Protein AF-A0A087TF30-F1 (afdb_monomer_lite)

Organism: Stegodyphus mimosarum (NCBI:txid407821)

Radius of gyration: 37.93 Å; chains: 1; bounding box: 66×70×103 Å

Sequence (165 aa):
MLIVKQFLVRKCGHEKNPLPASDCLLSMTENGNPDHYILATQDRELSEKVRLIPGIPLLYISHNAINLEKPSVVNKETIQVKMQEKLKSSDYQNAVLNKLKREIFGNDDEPKRKKKKIKGPNPLSCKKKKERPVAPQNEKTKKRKRHKRSKNKEVHVPPLLSCLE

Structure (mmCIF, N/CA/C/O backbone):
data_AF-A0A087TF30-F1
#
_entry.id   AF-A0A087TF30-F1
#
loop_
_atom_site.group_PDB
_atom_site.id
_atom_site.type_symbol
_atom_site.label_atom_id
_atom_site.label_alt_id
_atom_site.label_comp_id
_atom_site.label_asym_id
_atom_site.label_entity_id
_atom_site.label_seq_id
_atom_site.pdbx_PDB_ins_code
_atom_site.Cartn_x
_atom_site.Cartn_y
_atom_site.Cartn_z
_atom_site.occupancy
_atom_site.B_iso_or_equiv
_atom_site.auth_seq_id
_atom_site.auth_comp_id
_atom_site.auth_asym_id
_atom_site.auth_atom_id
_atom_site.pdbx_PDB_model_num
ATOM 1 N N . MET A 1 1 ? 6.603 -2.547 -28.822 1.00 58.59 1 MET A N 1
ATOM 2 C CA . MET A 1 1 ? 5.830 -2.282 -27.586 1.00 58.59 1 MET A CA 1
ATOM 3 C C . MET A 1 1 ? 4.853 -1.128 -27.808 1.00 58.59 1 MET A C 1
ATOM 5 O O . MET A 1 1 ? 5.257 0.024 -27.714 1.00 58.59 1 MET A O 1
ATOM 9 N N . LEU A 1 2 ? 3.597 -1.425 -28.159 1.00 86.56 2 LEU A N 1
ATOM 10 C CA . LEU A 1 2 ? 2.551 -0.406 -28.377 1.00 86.56 2 LEU A CA 1
ATOM 11 C C . LEU A 1 2 ? 1.728 -0.126 -27.112 1.00 86.56 2 LEU A C 1
ATOM 13 O O . LEU A 1 2 ? 1.356 1.014 -26.875 1.00 86.56 2 LEU A O 1
ATOM 17 N N . ILE A 1 3 ? 1.527 -1.144 -26.273 1.00 92.50 3 ILE A N 1
ATOM 18 C CA . ILE A 1 3 ? 0.658 -1.079 -25.089 1.00 92.50 3 ILE A CA 1
ATOM 19 C C . ILE A 1 3 ? 1.170 -0.055 -24.065 1.00 92.50 3 ILE A C 1
ATOM 21 O O . ILE A 1 3 ? 0.427 0.817 -23.641 1.00 92.50 3 ILE A O 1
ATOM 25 N N . VAL A 1 4 ? 2.464 -0.080 -23.723 1.00 91.06 4 VAL A N 1
ATOM 26 C CA . VAL A 1 4 ? 3.043 0.828 -22.708 1.00 91.06 4 VAL A CA 1
ATOM 27 C C . VAL A 1 4 ? 2.917 2.307 -23.106 1.00 91.06 4 VAL A C 1
ATOM 29 O O . VAL A 1 4 ? 2.727 3.158 -22.247 1.00 91.06 4 VAL A O 1
ATOM 32 N N . LYS A 1 5 ? 2.955 2.618 -24.411 1.00 93.56 5 LYS A N 1
ATOM 33 C CA . LYS A 1 5 ? 2.837 3.995 -24.925 1.00 93.56 5 LYS A CA 1
ATOM 34 C C . LYS A 1 5 ? 1.434 4.592 -24.760 1.00 93.56 5 LYS A C 1
ATOM 36 O O . LYS A 1 5 ? 1.282 5.796 -24.920 1.00 93.56 5 LYS A O 1
ATOM 41 N N . GLN A 1 6 ? 0.425 3.765 -24.482 1.00 94.88 6 GLN A N 1
ATOM 42 C CA . GLN A 1 6 ? -0.953 4.211 -24.253 1.00 94.88 6 GLN A CA 1
ATOM 43 C C . GLN A 1 6 ? -1.152 4.783 -22.843 1.00 94.88 6 GLN A C 1
ATOM 45 O O . GLN A 1 6 ? -2.153 5.450 -22.593 1.00 94.88 6 GLN A O 1
ATOM 50 N N . PHE A 1 7 ? -0.218 4.530 -21.922 1.00 93.44 7 PHE A N 1
ATOM 51 C CA . PHE A 1 7 ? -0.306 4.971 -20.535 1.00 93.44 7 PHE A CA 1
ATOM 52 C C . PHE A 1 7 ? 0.515 6.237 -20.289 1.00 93.44 7 PHE A C 1
ATOM 54 O O . PHE A 1 7 ? 1.517 6.504 -20.955 1.00 93.44 7 PHE A O 1
ATOM 61 N N . LEU A 1 8 ? 0.094 7.015 -19.289 1.00 93.69 8 LEU A N 1
ATOM 62 C CA . LEU A 1 8 ? 0.825 8.195 -18.849 1.00 93.69 8 LEU A CA 1
ATOM 63 C C . LEU A 1 8 ? 2.159 7.788 -18.212 1.00 93.69 8 LEU A C 1
ATOM 65 O O . LEU A 1 8 ? 2.204 6.947 -17.315 1.00 93.69 8 LEU A O 1
ATOM 69 N N . VAL A 1 9 ? 3.236 8.451 -18.625 1.00 92.06 9 VAL A N 1
ATOM 70 C CA . VAL A 1 9 ? 4.553 8.286 -18.005 1.00 92.06 9 VAL A CA 1
ATOM 71 C C . VAL A 1 9 ? 4.655 9.203 -16.789 1.00 92.06 9 VAL A C 1
ATOM 73 O O . VAL A 1 9 ? 4.551 10.425 -16.909 1.00 92.06 9 VAL A O 1
ATOM 76 N N . ARG A 1 10 ? 4.888 8.621 -15.610 1.00 92.06 10 ARG A N 1
ATOM 77 C CA . ARG A 1 10 ? 5.239 9.379 -14.402 1.00 92.06 10 ARG A CA 1
ATOM 78 C C . ARG A 1 10 ? 6.748 9.593 -14.350 1.00 92.06 10 ARG A C 1
ATOM 80 O O . ARG A 1 10 ? 7.518 8.658 -14.541 1.00 92.06 10 ARG A O 1
ATOM 87 N N . LYS A 1 11 ? 7.165 10.834 -14.092 1.00 92.50 11 LYS A N 1
ATOM 88 C CA . LYS A 1 11 ? 8.577 11.197 -13.928 1.00 92.50 11 LYS A CA 1
ATOM 89 C C . LYS A 1 11 ? 8.980 10.990 -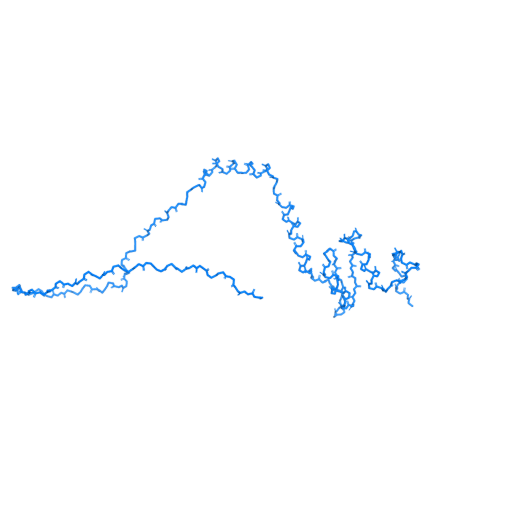12.469 1.00 92.50 11 LYS A C 1
ATOM 91 O O . LYS A 1 11 ? 8.459 11.677 -11.600 1.00 92.50 11 LYS A O 1
ATOM 96 N N . CYS A 1 12 ? 9.890 10.052 -12.217 1.00 91.62 12 CYS A N 1
ATOM 97 C CA . CYS A 1 12 ? 10.328 9.662 -10.871 1.00 91.62 12 CYS A CA 1
ATOM 98 C C . CYS A 1 12 ? 11.546 10.445 -10.345 1.00 91.62 12 CYS A C 1
ATOM 100 O O . CYS A 1 12 ? 11.980 10.204 -9.229 1.00 91.62 12 CYS A O 1
ATOM 102 N N . GLY A 1 13 ? 12.136 11.347 -11.136 1.00 92.62 13 GLY A N 1
ATOM 103 C CA . GLY A 1 13 ? 13.301 12.144 -10.720 1.00 92.62 13 GLY A CA 1
ATOM 104 C C . GLY A 1 13 ? 14.650 11.407 -10.745 1.00 92.62 13 GLY A C 1
ATOM 105 O O . GLY A 1 13 ? 15.689 12.048 -10.613 1.00 92.62 13 GLY A O 1
ATOM 106 N N . HIS A 1 14 ? 14.669 10.098 -11.011 1.00 94.94 14 HIS A N 1
ATOM 107 C CA . HIS A 1 14 ? 15.883 9.265 -11.074 1.00 94.94 14 HIS A CA 1
ATOM 108 C C . HIS A 1 14 ? 16.622 9.316 -12.427 1.00 94.94 14 HIS A C 1
ATOM 110 O O . HIS A 1 14 ? 17.389 8.418 -12.752 1.00 94.94 14 HIS A O 1
ATOM 116 N N . GLU A 1 15 ? 16.415 10.357 -13.240 1.00 92.06 15 GLU A N 1
ATOM 117 C CA . GLU A 1 15 ? 17.007 10.456 -14.589 1.00 92.06 15 GLU A CA 1
ATOM 118 C C . GLU A 1 15 ? 18.543 10.529 -14.561 1.00 92.06 15 GLU A C 1
ATOM 120 O O . GLU A 1 15 ? 19.206 10.014 -15.457 1.00 92.06 15 GLU A O 1
ATOM 125 N N . LYS A 1 16 ? 19.114 11.157 -13.523 1.00 94.12 16 LYS A N 1
ATOM 126 C CA . LYS A 1 16 ? 20.570 11.317 -13.361 1.00 94.12 16 LYS A CA 1
ATOM 127 C C . LYS A 1 16 ? 21.230 10.150 -12.624 1.00 94.12 16 LYS A C 1
ATOM 129 O O . LYS A 1 16 ? 22.384 9.849 -12.892 1.00 94.12 16 LYS A O 1
ATOM 134 N N . ASN A 1 17 ? 20.492 9.510 -11.717 1.00 94.62 17 ASN A N 1
ATOM 135 C CA . ASN A 1 17 ? 20.942 8.383 -10.903 1.00 94.62 17 ASN A CA 1
ATOM 136 C C . ASN A 1 17 ? 19.936 7.240 -11.088 1.00 94.62 17 ASN A C 1
ATOM 138 O O . ASN A 1 17 ? 18.985 7.146 -10.308 1.00 94.62 17 ASN A O 1
ATOM 142 N N . PRO A 1 18 ? 20.082 6.430 -12.149 1.00 94.75 18 PRO A N 1
ATOM 143 C CA . PRO A 1 18 ? 19.101 5.412 -12.483 1.00 94.75 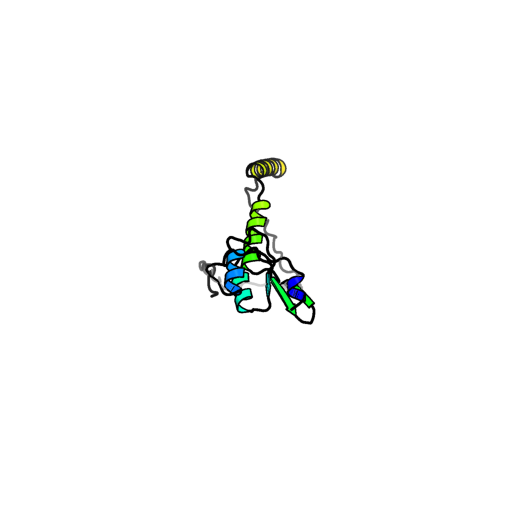18 PRO A CA 1
ATOM 144 C C . PRO A 1 18 ? 19.051 4.339 -11.396 1.00 94.75 18 PRO A C 1
ATOM 146 O O . PRO A 1 18 ? 20.075 3.794 -10.986 1.00 94.75 18 PRO A O 1
ATOM 149 N N . LEU A 1 19 ? 17.836 4.030 -10.959 1.00 95.56 19 LEU A N 1
ATOM 150 C CA . LEU A 1 19 ? 17.548 2.967 -10.004 1.00 95.56 19 LEU A CA 1
ATOM 151 C C . LEU A 1 19 ? 16.907 1.775 -10.718 1.00 95.56 19 LEU A C 1
ATOM 153 O O . LEU A 1 19 ? 16.253 1.958 -11.754 1.00 95.56 19 LEU A O 1
ATOM 157 N N . PRO A 1 20 ? 17.033 0.556 -10.166 1.00 96.12 20 PRO A N 1
ATOM 158 C CA . PRO A 1 20 ? 16.224 -0.558 -10.631 1.00 96.12 20 PRO A CA 1
ATOM 159 C C . PRO A 1 20 ? 14.736 -0.245 -10.426 1.00 96.12 20 PRO A C 1
ATOM 161 O O . PRO A 1 20 ? 14.346 0.512 -9.533 1.00 96.12 20 PRO A O 1
ATOM 164 N N . ALA A 1 21 ? 13.885 -0.841 -11.262 1.00 93.75 21 ALA A N 1
ATOM 165 C CA . ALA A 1 21 ? 12.453 -0.546 -11.273 1.00 93.75 21 ALA A CA 1
ATOM 166 C C . ALA A 1 21 ? 11.784 -0.782 -9.907 1.00 93.75 21 ALA A C 1
ATOM 168 O O . ALA A 1 21 ? 10.938 0.014 -9.507 1.00 93.75 21 ALA A O 1
ATOM 169 N N . SER A 1 22 ? 12.196 -1.826 -9.176 1.00 95.44 22 SER A N 1
ATOM 170 C CA . SER A 1 22 ? 11.704 -2.112 -7.823 1.00 95.44 22 SER A CA 1
ATOM 171 C C . SER A 1 22 ? 11.937 -0.944 -6.871 1.00 95.44 22 SER A C 1
ATOM 173 O O . SER A 1 22 ? 11.017 -0.521 -6.177 1.00 95.44 22 SER A O 1
ATOM 175 N N . ASP A 1 23 ? 13.150 -0.397 -6.869 1.00 95.56 23 ASP A N 1
ATOM 176 C CA . ASP A 1 23 ? 13.562 0.629 -5.913 1.00 95.56 23 ASP A CA 1
ATOM 177 C C . ASP A 1 23 ? 12.994 1.991 -6.318 1.00 95.56 23 ASP A C 1
ATOM 179 O O . ASP A 1 23 ? 12.554 2.760 -5.469 1.00 95.56 23 ASP A O 1
ATOM 183 N N . CYS A 1 24 ? 12.880 2.245 -7.625 1.00 95.62 24 CYS A N 1
ATOM 184 C CA . CYS A 1 24 ? 12.147 3.387 -8.164 1.00 95.62 24 CYS A CA 1
ATOM 185 C C . CYS A 1 24 ? 10.683 3.392 -7.684 1.00 95.62 24 CYS A C 1
ATOM 187 O O . CYS A 1 24 ? 10.212 4.392 -7.147 1.00 95.62 24 CYS A O 1
ATOM 189 N N . LEU A 1 25 ? 9.966 2.270 -7.809 1.00 94.94 25 LEU A N 1
ATOM 190 C CA . LEU A 1 25 ? 8.572 2.169 -7.360 1.00 94.94 25 LEU A CA 1
ATOM 191 C C . LEU A 1 25 ? 8.448 2.326 -5.840 1.00 94.94 25 LEU A C 1
ATOM 193 O O . LEU A 1 25 ? 7.564 3.045 -5.376 1.00 94.94 25 LEU A O 1
ATOM 197 N N . LEU A 1 26 ? 9.354 1.708 -5.076 1.00 94.38 26 LEU A N 1
ATOM 198 C CA . LEU A 1 26 ? 9.385 1.852 -3.621 1.00 94.38 26 LEU A CA 1
ATOM 199 C C . LEU A 1 26 ? 9.586 3.314 -3.221 1.00 94.38 26 LEU A C 1
ATOM 201 O O . LEU A 1 26 ? 8.745 3.829 -2.488 1.00 94.38 26 LEU A O 1
ATOM 205 N N . SER A 1 27 ? 10.585 3.998 -3.789 1.00 94.38 27 SER A N 1
ATOM 206 C CA . SER A 1 27 ? 10.870 5.412 -3.498 1.00 94.38 27 SER A CA 1
ATOM 207 C C . SER A 1 27 ? 9.687 6.345 -3.767 1.00 94.38 27 SER A C 1
ATOM 209 O O . SER A 1 27 ? 9.435 7.275 -3.008 1.00 94.38 27 SER A O 1
ATOM 211 N N . MET A 1 28 ? 8.889 6.066 -4.804 1.00 92.56 28 MET A N 1
ATOM 212 C CA . MET A 1 28 ? 7.692 6.856 -5.116 1.00 92.56 28 MET A CA 1
ATOM 213 C C . MET A 1 28 ? 6.554 6.643 -4.112 1.00 92.56 28 MET A C 1
ATOM 215 O O . MET A 1 28 ? 5.675 7.492 -3.977 1.00 92.56 28 MET A O 1
ATOM 219 N N . THR A 1 29 ? 6.542 5.495 -3.439 1.00 92.94 29 THR A N 1
ATOM 220 C CA . THR A 1 29 ? 5.507 5.115 -2.468 1.00 92.94 29 THR A CA 1
ATOM 221 C C . THR A 1 29 ? 5.942 5.286 -1.011 1.00 92.94 29 THR A C 1
ATOM 223 O O . THR A 1 29 ? 5.177 4.963 -0.096 1.00 92.94 29 THR A O 1
ATOM 226 N N . GLU A 1 30 ? 7.141 5.827 -0.780 1.00 86.25 30 GLU A N 1
ATOM 227 C CA . GLU A 1 30 ? 7.639 6.171 0.550 1.00 86.25 30 GLU A CA 1
ATOM 228 C C . GLU A 1 30 ? 6.693 7.136 1.286 1.00 86.25 30 GLU A C 1
ATOM 230 O O . GLU A 1 30 ? 5.862 7.823 0.692 1.00 86.25 30 GLU A O 1
ATOM 235 N N . ASN A 1 31 ? 6.815 7.188 2.616 1.00 86.75 31 ASN A N 1
ATOM 236 C CA . ASN A 1 31 ? 6.022 8.067 3.489 1.00 86.75 31 ASN A CA 1
ATOM 237 C C . ASN A 1 31 ? 4.506 7.811 3.460 1.00 86.75 31 ASN A C 1
ATOM 239 O O . ASN A 1 31 ? 3.701 8.725 3.629 1.00 86.75 31 ASN A O 1
ATOM 243 N N . GLY A 1 32 ? 4.103 6.550 3.293 1.00 84.94 32 GLY A N 1
ATOM 244 C CA . GLY A 1 32 ? 2.695 6.167 3.393 1.00 84.94 32 GLY A CA 1
ATOM 245 C C . GLY A 1 32 ? 1.872 6.566 2.171 1.00 84.94 32 GLY A C 1
ATOM 246 O O . GLY A 1 32 ? 0.685 6.860 2.315 1.00 84.94 32 GLY A O 1
ATOM 247 N N . ASN A 1 33 ? 2.491 6.537 0.985 1.00 93.38 33 ASN A N 1
ATOM 248 C CA . ASN A 1 33 ? 1.826 6.679 -0.308 1.00 93.38 33 ASN A CA 1
ATOM 249 C C . ASN A 1 33 ? 1.067 8.017 -0.485 1.00 93.38 33 ASN A C 1
ATOM 251 O O . ASN A 1 33 ? -0.169 8.022 -0.575 1.00 93.38 33 ASN A O 1
ATOM 255 N N . PRO A 1 34 ? 1.788 9.154 -0.546 1.00 91.56 34 PRO A N 1
ATOM 256 C CA . PRO A 1 34 ? 1.188 10.491 -0.604 1.00 91.56 34 PRO A CA 1
ATOM 257 C C . PRO A 1 34 ? 0.345 10.719 -1.866 1.00 91.56 34 PRO A C 1
ATOM 259 O O . PRO A 1 34 ? -0.682 11.386 -1.810 1.00 91.56 34 PRO A O 1
ATOM 262 N N . ASP A 1 35 ? 0.753 10.117 -2.983 1.00 92.00 35 ASP A N 1
ATOM 263 C CA . ASP A 1 35 ? 0.083 10.213 -4.284 1.00 92.00 35 ASP A CA 1
ATOM 264 C C . ASP A 1 35 ? -1.003 9.137 -4.488 1.00 92.00 35 ASP A C 1
ATOM 266 O O . ASP A 1 35 ? -1.619 9.070 -5.553 1.00 92.00 35 ASP A O 1
ATOM 270 N N . HIS A 1 36 ? -1.236 8.278 -3.488 1.00 93.44 36 HIS A N 1
ATOM 271 C CA . HIS A 1 36 ? -2.257 7.225 -3.505 1.00 93.44 36 HIS A CA 1
ATOM 272 C C . HIS A 1 36 ? -2.133 6.228 -4.672 1.00 93.44 36 HIS A C 1
ATOM 274 O O . HIS A 1 36 ? -3.125 5.813 -5.276 1.00 93.44 36 HIS A O 1
ATOM 280 N N . TYR A 1 37 ? -0.908 5.797 -4.971 1.00 94.75 37 TYR A N 1
ATOM 281 C CA . TYR A 1 37 ? -0.648 4.758 -5.959 1.00 94.75 37 TYR A CA 1
ATOM 282 C C . TYR A 1 37 ? -1.270 3.413 -5.564 1.00 94.75 37 TYR A C 1
ATOM 284 O O . TYR A 1 37 ? -1.239 2.997 -4.405 1.00 94.75 37 TYR A O 1
ATOM 292 N N . ILE A 1 38 ? -1.775 2.705 -6.571 1.00 95.50 38 ILE A N 1
ATOM 293 C CA . ILE A 1 38 ? -2.071 1.275 -6.507 1.00 95.50 38 ILE A CA 1
ATOM 294 C C . ILE A 1 38 ? -0.984 0.584 -7.316 1.00 95.50 38 ILE A C 1
ATOM 296 O O . ILE A 1 38 ? -0.789 0.908 -8.491 1.00 95.50 38 ILE A O 1
ATOM 300 N N . LEU A 1 39 ? -0.264 -0.344 -6.696 1.00 96.00 39 LEU A N 1
ATOM 301 C CA . LEU A 1 39 ? 0.860 -0.998 -7.347 1.00 96.00 39 LEU A CA 1
ATOM 302 C C . LEU A 1 39 ? 0.397 -2.294 -8.012 1.00 96.00 39 LEU A C 1
ATOM 304 O O . LEU A 1 39 ? -0.171 -3.157 -7.353 1.00 96.00 39 LEU A O 1
ATOM 308 N N . ALA A 1 40 ? 0.658 -2.447 -9.309 1.00 96.44 40 ALA A N 1
ATOM 309 C CA . ALA A 1 40 ? 0.381 -3.676 -10.046 1.00 96.44 40 ALA A CA 1
ATOM 310 C C . ALA A 1 40 ? 1.693 -4.383 -10.404 1.00 96.44 40 ALA A C 1
ATOM 312 O O . ALA A 1 40 ? 2.457 -3.868 -11.219 1.00 96.44 40 ALA A O 1
ATOM 313 N N . THR A 1 41 ? 1.971 -5.543 -9.805 1.00 96.69 41 THR A N 1
ATOM 314 C CA . THR A 1 41 ? 3.222 -6.283 -10.037 1.00 96.69 41 THR A CA 1
ATOM 315 C C . THR A 1 41 ? 3.025 -7.800 -9.968 1.00 96.69 41 THR A C 1
ATOM 317 O O . THR A 1 41 ? 2.128 -8.286 -9.283 1.00 96.69 41 THR A O 1
ATOM 320 N N . GLN A 1 42 ? 3.860 -8.546 -10.699 1.00 95.81 42 GLN A N 1
ATOM 321 C CA . GLN A 1 42 ? 4.012 -10.004 -10.546 1.00 95.81 42 GLN A CA 1
ATOM 322 C C . GLN A 1 42 ? 5.253 -10.377 -9.730 1.00 95.81 42 GLN A C 1
ATOM 324 O O . GLN A 1 42 ? 5.459 -11.549 -9.414 1.00 95.81 42 GLN A O 1
ATOM 329 N N . ASP A 1 43 ? 6.094 -9.396 -9.400 1.00 96.81 43 ASP A N 1
ATOM 330 C CA . ASP A 1 43 ? 7.360 -9.637 -8.728 1.00 96.81 43 ASP A CA 1
ATOM 331 C C . ASP A 1 43 ? 7.107 -9.906 -7.247 1.00 96.81 43 ASP A C 1
ATOM 333 O O . ASP A 1 43 ? 6.618 -9.051 -6.496 1.00 96.81 43 ASP A O 1
ATOM 337 N N . ARG A 1 44 ? 7.459 -11.118 -6.814 1.00 95.38 44 ARG A N 1
ATOM 338 C CA . ARG A 1 44 ? 7.216 -11.573 -5.443 1.00 95.38 44 ARG A CA 1
ATOM 339 C C . ARG A 1 44 ? 7.998 -10.755 -4.418 1.00 95.38 44 ARG A C 1
ATOM 341 O O . ARG A 1 44 ? 7.426 -10.343 -3.416 1.00 95.38 44 ARG A O 1
ATOM 348 N N . GLU A 1 45 ? 9.268 -10.473 -4.691 1.00 96.75 45 GLU A N 1
ATOM 349 C CA . GLU A 1 45 ? 10.139 -9.720 -3.778 1.00 96.75 45 GLU A CA 1
ATOM 350 C C . GLU A 1 45 ? 9.651 -8.281 -3.574 1.00 96.75 45 GLU A C 1
ATOM 352 O O . GLU A 1 45 ? 9.620 -7.780 -2.451 1.00 96.75 45 GLU A O 1
ATOM 357 N N . LEU A 1 46 ? 9.212 -7.619 -4.651 1.00 95.81 46 LEU A N 1
ATOM 358 C CA . LEU A 1 46 ? 8.632 -6.281 -4.562 1.00 95.81 46 LEU A CA 1
ATOM 359 C C . LEU A 1 46 ? 7.311 -6.308 -3.785 1.00 95.81 46 LEU A C 1
ATOM 361 O O . LEU A 1 46 ? 7.096 -5.467 -2.915 1.00 95.81 46 LEU A O 1
ATOM 365 N N . SER A 1 47 ? 6.459 -7.302 -4.048 1.00 95.69 47 SER A N 1
ATOM 366 C CA . SER A 1 47 ? 5.195 -7.486 -3.323 1.00 95.69 47 SER A CA 1
ATOM 367 C C . SER A 1 47 ? 5.425 -7.672 -1.821 1.00 95.69 47 SER A C 1
ATOM 369 O O . SER A 1 47 ? 4.739 -7.058 -1.006 1.00 95.69 47 SER A O 1
ATOM 371 N N . GLU A 1 48 ? 6.417 -8.478 -1.433 1.00 95.19 48 GLU A N 1
ATOM 372 C CA . GLU A 1 48 ? 6.786 -8.696 -0.030 1.00 95.19 48 GLU A CA 1
ATOM 373 C C . GLU A 1 48 ? 7.237 -7.396 0.648 1.00 95.19 48 GLU A C 1
ATOM 375 O O . GLU A 1 48 ? 6.746 -7.088 1.735 1.00 95.19 48 GLU A O 1
ATOM 380 N N . LYS A 1 49 ? 8.076 -6.586 -0.014 1.00 94.62 49 LYS A N 1
ATOM 381 C CA . LYS A 1 49 ? 8.495 -5.270 0.501 1.00 94.62 49 LYS A CA 1
ATOM 382 C C . LYS A 1 49 ? 7.310 -4.312 0.659 1.00 94.62 49 LYS A C 1
ATOM 384 O O . LYS A 1 49 ? 7.184 -3.653 1.688 1.00 94.62 49 LYS A O 1
ATOM 389 N N . VAL A 1 50 ? 6.409 -4.262 -0.321 1.00 94.50 50 VAL A N 1
ATOM 390 C CA . VAL A 1 50 ? 5.254 -3.347 -0.314 1.00 94.50 50 VAL A CA 1
ATOM 391 C C . VAL A 1 50 ? 4.232 -3.727 0.758 1.00 94.50 50 VAL A C 1
ATOM 393 O O . VAL A 1 50 ? 3.658 -2.842 1.383 1.00 94.50 50 VAL A O 1
ATOM 396 N N . ARG A 1 51 ? 4.042 -5.020 1.057 1.00 94.38 51 ARG A N 1
ATOM 397 C CA . ARG A 1 51 ? 3.142 -5.470 2.141 1.00 94.38 51 ARG A CA 1
ATOM 398 C C . ARG A 1 51 ? 3.533 -4.938 3.522 1.00 94.38 51 ARG A C 1
ATOM 400 O O . ARG A 1 51 ? 2.650 -4.842 4.383 1.00 94.38 51 ARG A O 1
ATOM 407 N N . LEU A 1 52 ? 4.817 -4.631 3.732 1.00 93.06 52 LEU A N 1
ATOM 408 C CA . LEU A 1 52 ? 5.338 -4.043 4.971 1.00 93.06 52 LEU A CA 1
ATOM 409 C C . LEU A 1 52 ? 4.959 -2.565 5.109 1.00 93.06 52 LEU A C 1
ATOM 411 O O . LEU A 1 52 ? 4.889 -2.053 6.223 1.00 93.06 52 LEU A O 1
ATOM 415 N N . ILE A 1 53 ? 4.697 -1.885 3.992 1.00 91.88 53 ILE A N 1
ATOM 416 C CA . ILE A 1 53 ? 4.360 -0.466 3.962 1.00 91.88 53 ILE A CA 1
ATOM 417 C C . ILE A 1 53 ? 2.830 -0.322 4.014 1.00 91.88 53 ILE A C 1
ATOM 419 O O . ILE A 1 53 ? 2.119 -0.830 3.139 1.00 91.88 53 ILE A O 1
ATOM 423 N N . PRO A 1 54 ? 2.271 0.369 5.022 1.00 92.56 54 PRO A N 1
ATOM 424 C CA . PRO A 1 54 ? 0.841 0.614 5.061 1.00 92.56 54 PRO A CA 1
ATOM 425 C C . PRO A 1 54 ? 0.422 1.663 4.017 1.00 92.56 54 PRO A C 1
ATOM 427 O O . PRO A 1 54 ? 1.133 2.632 3.766 1.00 92.56 54 PRO A O 1
ATOM 430 N N . GLY A 1 55 ? -0.778 1.515 3.457 1.00 91.62 55 GLY A N 1
ATOM 431 C CA . GLY A 1 55 ? -1.400 2.476 2.544 1.00 91.62 55 GLY A CA 1
ATOM 432 C C . GLY A 1 55 ? -1.225 2.180 1.053 1.00 91.62 55 GLY A C 1
ATOM 433 O O . GLY A 1 55 ? -1.651 2.997 0.238 1.00 91.62 55 GLY A O 1
ATOM 434 N N . ILE A 1 56 ? -0.640 1.036 0.679 1.00 94.88 56 ILE A N 1
ATOM 435 C CA . ILE A 1 56 ? -0.429 0.657 -0.727 1.00 94.88 56 ILE A CA 1
ATOM 436 C C . ILE A 1 56 ? -1.236 -0.605 -1.067 1.00 94.88 56 ILE A C 1
ATOM 438 O O . ILE A 1 56 ? -0.906 -1.694 -0.589 1.00 94.88 56 ILE A O 1
ATOM 442 N N . PRO A 1 57 ? -2.298 -0.493 -1.883 1.00 95.00 57 PRO A N 1
ATOM 443 C CA . PRO A 1 57 ? -2.989 -1.651 -2.439 1.00 95.00 57 PRO A CA 1
ATOM 444 C C . PRO A 1 57 ? -2.159 -2.311 -3.550 1.00 95.00 57 PRO A C 1
ATOM 446 O O . PRO A 1 57 ? -1.533 -1.619 -4.355 1.00 95.00 57 PRO A O 1
ATOM 449 N N . LEU A 1 58 ? -2.198 -3.645 -3.612 1.00 96.19 58 LEU A N 1
ATOM 450 C CA . LEU A 1 58 ? -1.462 -4.457 -4.583 1.00 96.19 58 LEU A CA 1
ATOM 451 C C . LEU A 1 58 ? -2.414 -5.165 -5.556 1.00 96.19 58 LEU A C 1
ATOM 453 O O . LEU A 1 58 ? -3.388 -5.792 -5.139 1.00 96.19 58 LEU A O 1
ATOM 457 N N . LEU A 1 59 ? -2.117 -5.082 -6.851 1.00 97.62 59 LEU A N 1
ATOM 458 C CA . LEU A 1 59 ? -2.776 -5.816 -7.929 1.00 97.62 59 LEU A CA 1
ATOM 459 C C . LEU A 1 59 ? -1.802 -6.831 -8.531 1.00 97.62 59 LEU A C 1
ATOM 461 O O . LEU A 1 59 ? -0.634 -6.524 -8.761 1.00 97.62 59 LEU A O 1
ATOM 465 N N . TYR A 1 60 ? -2.301 -8.013 -8.865 1.00 96.88 60 TYR A N 1
ATOM 466 C CA . TYR A 1 60 ? -1.553 -9.026 -9.611 1.00 96.88 60 TYR A CA 1
ATOM 467 C C . TYR A 1 60 ? -2.479 -9.739 -10.596 1.00 96.88 60 TYR A C 1
ATOM 469 O O . TYR A 1 60 ? -3.698 -9.578 -10.559 1.00 96.88 60 TYR A O 1
ATOM 477 N N . ILE A 1 61 ? -1.909 -10.529 -11.501 1.00 97.12 61 ILE A N 1
ATOM 478 C CA . ILE A 1 61 ? -2.671 -11.247 -12.532 1.00 97.12 61 ILE A CA 1
ATOM 479 C C . ILE A 1 61 ? -2.568 -12.720 -12.206 1.00 97.12 61 ILE A C 1
ATOM 481 O O . ILE A 1 61 ? -1.480 -13.261 -12.041 1.00 97.12 61 ILE A O 1
ATOM 485 N N . SER A 1 62 ? -3.715 -13.370 -12.102 1.00 95.75 62 SER A N 1
ATOM 486 C CA . SER A 1 62 ? -3.787 -14.800 -11.856 1.00 95.75 62 SER A CA 1
ATOM 487 C C . SER A 1 62 ? -5.083 -15.328 -12.452 1.00 95.75 62 SER A C 1
ATOM 489 O O . SER A 1 62 ? -6.105 -14.649 -12.383 1.00 95.75 62 SER A O 1
ATOM 491 N N . HIS A 1 63 ? -5.050 -16.523 -13.048 1.00 95.25 63 HIS A N 1
ATOM 492 C CA . HIS A 1 63 ? -6.229 -17.157 -13.657 1.00 95.25 63 HIS A CA 1
ATOM 493 C C . HIS A 1 63 ? -6.929 -16.266 -14.706 1.00 95.25 63 HIS A C 1
ATOM 495 O O . HIS A 1 63 ? -8.152 -16.183 -14.740 1.00 95.25 63 HIS A O 1
ATOM 501 N N . ASN A 1 64 ? -6.154 -15.563 -15.546 1.00 94.94 64 ASN A N 1
ATOM 502 C CA . ASN A 1 64 ? -6.651 -14.602 -16.547 1.00 94.94 64 ASN A CA 1
ATOM 503 C C . ASN A 1 64 ? -7.507 -13.451 -15.978 1.00 94.94 64 ASN A C 1
ATOM 505 O O . ASN A 1 64 ? -8.264 -12.821 -16.713 1.00 94.94 64 ASN A O 1
ATOM 509 N N . ALA A 1 65 ? -7.367 -13.146 -14.688 1.00 96.50 65 ALA A N 1
ATOM 510 C CA . ALA A 1 65 ? -8.035 -12.037 -14.023 1.00 96.50 65 ALA A CA 1
ATOM 511 C C . ALA A 1 65 ? -7.025 -11.152 -13.281 1.00 96.50 65 ALA A C 1
ATOM 513 O O . ALA A 1 65 ? -6.005 -11.629 -12.774 1.00 96.50 65 ALA A O 1
ATOM 514 N N . ILE A 1 66 ? -7.323 -9.853 -13.212 1.00 97.12 66 ILE A N 1
ATOM 515 C CA . ILE A 1 66 ? -6.615 -8.907 -12.345 1.00 97.12 66 ILE A CA 1
ATOM 516 C C . ILE A 1 66 ? -7.237 -9.021 -10.956 1.00 97.12 66 ILE A C 1
ATOM 518 O O . ILE A 1 66 ? -8.425 -8.755 -10.779 1.00 97.12 66 ILE A O 1
ATOM 522 N N . ASN A 1 67 ? -6.435 -9.420 -9.977 1.00 97.00 67 ASN A N 1
ATOM 523 C CA . ASN A 1 67 ? -6.872 -9.632 -8.608 1.00 97.00 67 ASN A CA 1
ATOM 524 C C . ASN A 1 67 ? -6.321 -8.534 -7.705 1.00 97.00 67 ASN A C 1
ATOM 526 O O . ASN A 1 67 ? -5.126 -8.236 -7.734 1.00 97.00 67 ASN A O 1
ATOM 530 N N . LEU A 1 68 ? -7.201 -7.973 -6.874 1.00 96.81 68 LEU A N 1
ATOM 531 C CA . LEU A 1 68 ? -6.814 -7.100 -5.774 1.00 96.81 68 LEU A CA 1
ATOM 532 C C . LEU A 1 68 ? -6.410 -7.945 -4.574 1.00 96.81 68 LEU A C 1
ATOM 534 O O . LEU A 1 68 ? -7.171 -8.788 -4.092 1.00 96.81 68 LEU A O 1
ATOM 538 N N . GLU A 1 69 ? -5.195 -7.720 -4.098 1.00 94.88 69 GLU A N 1
ATOM 539 C CA . GLU A 1 69 ? -4.679 -8.414 -2.939 1.00 94.88 69 GLU A CA 1
ATOM 540 C C . GLU A 1 69 ? -5.423 -7.993 -1.667 1.00 94.88 69 GLU A C 1
ATOM 542 O O . GLU A 1 69 ? -5.830 -6.843 -1.484 1.00 94.88 69 GLU A O 1
ATOM 547 N N . LYS A 1 70 ? -5.600 -8.948 -0.752 1.00 94.19 70 LYS A N 1
ATOM 548 C CA . LYS A 1 70 ? -6.149 -8.663 0.573 1.00 94.19 70 LYS A CA 1
ATOM 549 C C . LYS A 1 70 ? -5.183 -7.748 1.338 1.00 94.19 70 LYS A C 1
ATOM 551 O O . LYS A 1 70 ? -3.973 -7.940 1.246 1.00 94.19 70 LYS A O 1
ATOM 556 N N . PRO A 1 71 ? -5.691 -6.810 2.155 1.00 93.06 71 PRO A N 1
ATOM 557 C CA . PRO A 1 71 ? -4.827 -5.924 2.924 1.00 93.06 71 PRO A CA 1
ATOM 558 C C . PRO A 1 71 ? -3.914 -6.727 3.858 1.00 93.06 71 PRO A C 1
ATOM 560 O O . PRO A 1 71 ? -4.365 -7.667 4.529 1.00 93.06 71 PRO A O 1
ATOM 563 N N . SER A 1 72 ? -2.640 -6.333 3.900 1.00 93.50 72 SER A N 1
ATOM 564 C CA . SER A 1 72 ? -1.629 -6.915 4.785 1.00 93.50 72 SER A CA 1
ATOM 565 C C . SER A 1 72 ? -1.974 -6.702 6.264 1.00 93.50 72 SER A C 1
ATOM 567 O O . SER A 1 72 ? -2.845 -5.904 6.616 1.00 93.50 72 SER A O 1
ATOM 569 N N . VAL A 1 73 ? -1.294 -7.436 7.147 1.00 93.56 73 VAL A N 1
ATOM 570 C CA . VAL A 1 73 ? -1.491 -7.330 8.603 1.00 93.56 73 VAL A CA 1
ATOM 571 C C . VAL A 1 73 ? -1.205 -5.903 9.083 1.00 93.56 73 VAL A C 1
ATOM 573 O O . VAL A 1 73 ? -2.076 -5.290 9.692 1.00 93.56 73 VAL A O 1
ATOM 576 N N . VAL A 1 74 ? -0.073 -5.329 8.661 1.00 93.38 74 VAL A N 1
ATOM 577 C CA . VAL A 1 74 ? 0.324 -3.940 8.960 1.00 93.38 74 VAL A CA 1
ATOM 578 C C . VAL A 1 74 ? -0.748 -2.938 8.519 1.00 93.38 74 VAL A C 1
ATOM 580 O O . VAL A 1 74 ? -1.102 -2.014 9.253 1.00 93.38 74 VAL A O 1
ATOM 583 N N . ASN A 1 75 ? -1.320 -3.142 7.329 1.00 92.75 75 ASN A N 1
ATOM 584 C CA . ASN A 1 75 ? -2.415 -2.319 6.824 1.00 92.75 75 ASN A CA 1
ATOM 585 C C . ASN A 1 75 ? -3.656 -2.407 7.713 1.00 92.75 75 ASN A C 1
ATOM 587 O O . ASN A 1 75 ? -4.227 -1.379 8.077 1.00 92.75 75 ASN A O 1
ATOM 591 N N . LYS A 1 76 ? -4.074 -3.623 8.075 1.00 94.81 76 LYS A N 1
ATOM 592 C CA . LYS A 1 76 ? -5.246 -3.841 8.933 1.00 94.81 76 LYS A CA 1
ATOM 593 C C . LYS A 1 76 ? -5.071 -3.191 10.299 1.00 94.81 76 LYS A C 1
ATOM 595 O O . LYS A 1 76 ? -5.989 -2.511 10.745 1.00 94.81 76 LYS A O 1
ATOM 600 N N . GLU A 1 77 ? -3.914 -3.358 10.926 1.00 95.00 77 GLU A N 1
ATOM 601 C CA . GLU A 1 77 ? -3.598 -2.757 12.226 1.00 95.00 77 GLU A CA 1
ATOM 602 C C . GLU A 1 77 ? -3.611 -1.228 12.147 1.00 95.00 77 GLU A C 1
ATOM 604 O O . GLU A 1 77 ? -4.303 -0.569 12.921 1.00 95.00 77 GLU A O 1
ATOM 609 N N . THR A 1 78 ? -2.944 -0.654 11.142 1.00 92.94 78 THR A N 1
ATOM 610 C CA . THR A 1 78 ? -2.922 0.802 10.929 1.00 92.94 78 THR A CA 1
ATOM 611 C C . THR A 1 78 ? -4.330 1.358 10.707 1.00 92.94 78 THR A C 1
ATOM 613 O O . THR A 1 78 ? -4.689 2.402 11.255 1.00 92.94 78 THR A O 1
ATOM 616 N N . ILE A 1 79 ? -5.151 0.662 9.915 1.00 92.31 79 ILE A N 1
ATOM 617 C CA . ILE A 1 79 ? -6.548 1.041 9.675 1.00 92.31 79 ILE A CA 1
ATOM 618 C C . ILE A 1 79 ? -7.359 0.932 10.966 1.00 92.31 79 ILE A C 1
ATOM 620 O O . ILE A 1 79 ? -8.135 1.838 11.250 1.00 92.31 79 ILE A O 1
ATOM 624 N N . GLN A 1 80 ? -7.179 -0.126 11.759 1.00 94.19 80 GLN A N 1
ATOM 625 C CA . GLN A 1 80 ? -7.872 -0.291 13.038 1.00 94.19 80 GLN A CA 1
ATOM 626 C C . GLN A 1 80 ? -7.530 0.834 14.014 1.00 94.19 80 GLN A C 1
ATOM 628 O O . GLN A 1 80 ? -8.448 1.406 14.598 1.00 94.19 80 GLN A O 1
ATOM 633 N N . VAL A 1 81 ? -6.254 1.206 14.143 1.00 94.12 81 VAL A N 1
ATOM 634 C CA . VAL A 1 81 ? -5.826 2.327 14.995 1.00 94.12 81 VAL A CA 1
ATOM 635 C C . VAL A 1 81 ? -6.450 3.637 14.512 1.00 94.12 81 VAL A C 1
ATOM 637 O O . VAL A 1 81 ? -7.146 4.300 15.280 1.00 94.12 81 VAL A O 1
ATOM 640 N N . LYS A 1 82 ? -6.314 3.963 13.218 1.00 91.81 82 LYS A N 1
ATOM 641 C CA . LYS A 1 82 ? -6.907 5.180 12.629 1.00 91.81 82 LYS A CA 1
ATOM 642 C C . LYS A 1 82 ? -8.431 5.209 12.762 1.00 91.81 82 LYS A C 1
ATOM 644 O O . LYS A 1 82 ? -9.026 6.265 12.959 1.00 91.81 82 LYS A O 1
ATOM 649 N N . MET A 1 83 ? -9.085 4.059 12.624 1.00 93.06 83 MET A N 1
ATOM 650 C CA . MET A 1 83 ? -10.532 3.931 12.768 1.00 93.06 83 MET A CA 1
ATOM 651 C C . MET A 1 83 ? -10.951 4.134 14.222 1.00 93.06 83 MET A C 1
ATOM 653 O O . MET A 1 83 ? -11.885 4.885 14.475 1.00 93.06 83 MET A O 1
ATOM 657 N N . GLN A 1 84 ? -10.246 3.529 15.179 1.00 92.69 84 GLN A N 1
ATOM 658 C CA . GLN A 1 84 ? -10.502 3.738 16.602 1.00 92.69 84 GLN A CA 1
ATOM 659 C C . GLN A 1 84 ? -10.306 5.200 16.994 1.00 92.69 84 GLN A C 1
ATOM 661 O O . GLN A 1 84 ? -11.140 5.742 17.704 1.00 92.69 84 GLN A O 1
ATOM 666 N N . GLU A 1 85 ? -9.258 5.862 16.508 1.00 91.38 85 GLU A N 1
ATOM 667 C CA . GLU A 1 85 ? -9.041 7.294 16.741 1.00 91.38 85 GLU A CA 1
ATOM 668 C C . GLU A 1 85 ? -10.190 8.153 16.218 1.00 91.38 85 GLU A C 1
ATOM 670 O O . GLU A 1 85 ? -10.667 9.026 16.936 1.00 91.38 85 GLU A O 1
ATOM 675 N N . LYS A 1 86 ? -10.689 7.869 15.012 1.00 89.44 86 LYS A N 1
ATOM 676 C CA . LYS A 1 86 ? -11.840 8.583 14.439 1.00 89.44 86 LYS A CA 1
ATOM 677 C C . LYS A 1 86 ? -13.157 8.287 15.156 1.00 89.44 86 LYS A C 1
ATOM 679 O O . LYS A 1 86 ? -14.044 9.132 15.162 1.00 89.44 86 LYS A O 1
ATOM 684 N N . LEU A 1 87 ? -13.302 7.086 15.714 1.00 89.81 87 LEU A N 1
ATOM 685 C CA . LEU A 1 87 ? -14.495 6.664 16.451 1.00 89.81 87 LEU A CA 1
ATOM 686 C C . LEU A 1 87 ? -14.479 7.101 17.920 1.00 89.81 87 LEU A C 1
ATOM 688 O O . LEU A 1 87 ? -15.522 7.041 18.571 1.00 89.81 87 LEU A O 1
ATOM 692 N N . LYS A 1 88 ? -13.328 7.514 18.464 1.00 87.06 88 LYS A N 1
ATOM 693 C CA . LYS A 1 88 ? -13.249 8.044 19.826 1.00 87.06 88 LYS A CA 1
ATOM 694 C C . LYS A 1 88 ? -14.075 9.326 19.904 1.00 87.06 88 LYS A C 1
ATOM 696 O O . LYS A 1 88 ? -13.754 10.336 19.285 1.00 87.06 88 LYS A O 1
ATOM 701 N N . SER A 1 89 ? -15.137 9.275 20.700 1.00 84.75 89 SER A N 1
ATOM 702 C CA . SER A 1 89 ? -15.907 10.451 21.087 1.00 84.75 89 SER A CA 1
ATOM 703 C C . SER A 1 89 ? -15.000 11.457 21.793 1.00 84.75 89 SER A C 1
ATOM 705 O O . SER A 1 89 ? -14.109 11.063 22.550 1.00 84.75 89 SER A O 1
ATOM 707 N N . SER A 1 90 ? -15.258 12.750 21.593 1.00 87.00 90 SER A N 1
ATOM 708 C CA . SER A 1 90 ? -14.534 13.811 22.302 1.00 87.00 90 SER A CA 1
ATOM 709 C C . SER A 1 90 ? -14.687 13.658 23.819 1.00 87.00 90 SER A C 1
ATOM 711 O O . SER A 1 90 ? -15.746 13.248 24.302 1.00 87.00 90 SER A O 1
ATOM 713 N N . ASP A 1 91 ? -13.667 14.052 24.583 1.00 87.00 91 ASP A N 1
ATOM 714 C CA . ASP A 1 91 ? -13.697 14.033 26.051 1.00 87.00 91 ASP A CA 1
ATOM 715 C C . ASP A 1 91 ? -14.922 14.756 26.618 1.00 87.00 91 ASP A C 1
ATOM 717 O O . ASP A 1 91 ? -15.535 14.291 27.580 1.00 87.00 91 ASP A O 1
ATOM 721 N N . TYR A 1 92 ? -15.351 15.841 25.967 1.00 90.00 92 TYR A N 1
ATOM 722 C CA . TYR A 1 92 ? -16.575 16.549 26.329 1.00 90.00 92 TYR A CA 1
ATOM 723 C C . TYR A 1 92 ? -17.823 15.671 26.164 1.00 90.00 92 TYR A C 1
ATOM 725 O O . TYR A 1 92 ? -18.644 15.576 27.077 1.00 90.00 92 TYR A O 1
ATOM 733 N N . GLN A 1 93 ? -17.955 14.987 25.024 1.00 89.62 93 GLN A N 1
ATOM 734 C CA . GLN A 1 93 ? -19.080 14.084 24.767 1.00 89.62 93 GLN A CA 1
ATOM 735 C C . GLN A 1 93 ? -19.085 12.928 25.770 1.00 89.62 93 GLN A C 1
ATOM 737 O O . GLN A 1 93 ? -20.136 12.591 26.310 1.00 89.62 93 GLN A O 1
ATOM 742 N N . ASN A 1 94 ? -17.912 12.375 26.089 1.00 90.38 94 ASN A N 1
ATOM 743 C CA . ASN A 1 94 ? -17.773 11.338 27.111 1.00 90.38 94 ASN A CA 1
ATOM 744 C C . ASN A 1 94 ? -18.177 11.851 28.501 1.00 90.38 94 ASN A C 1
ATOM 746 O O . ASN A 1 94 ? -18.883 11.154 29.230 1.00 90.38 94 ASN A O 1
ATOM 750 N N . ALA A 1 95 ? -17.796 13.078 28.863 1.00 90.31 95 ALA A N 1
ATOM 751 C CA . ALA A 1 95 ? -18.184 13.690 30.131 1.00 90.31 95 ALA A CA 1
ATOM 752 C C . ALA A 1 95 ? -19.703 13.904 30.228 1.00 90.31 95 ALA A C 1
ATOM 754 O O . ALA A 1 95 ? -20.300 13.582 31.257 1.00 90.31 95 ALA A O 1
ATOM 755 N N . VAL A 1 96 ? -20.339 14.399 29.162 1.00 93.50 96 VAL A N 1
ATOM 756 C CA . VAL A 1 96 ? -21.800 14.579 29.096 1.00 93.50 96 VAL A CA 1
ATOM 757 C C . VAL A 1 96 ? -22.519 13.232 29.172 1.00 93.50 96 VAL A C 1
ATOM 759 O O . VAL A 1 96 ? -23.426 13.071 29.988 1.00 93.50 96 VAL A O 1
ATOM 762 N N . LEU A 1 97 ? -22.072 12.235 28.402 1.00 90.31 97 LEU A N 1
ATOM 763 C CA . LEU A 1 97 ? -22.623 10.879 28.448 1.00 90.31 97 LEU A CA 1
ATOM 764 C C . LEU A 1 97 ? -22.509 10.264 29.845 1.00 90.31 97 LEU A C 1
ATOM 766 O O . LEU A 1 97 ? -23.450 9.624 30.307 1.00 90.31 97 LEU A O 1
ATOM 770 N N . ASN A 1 98 ? -21.391 10.469 30.541 1.00 90.00 98 ASN A N 1
ATOM 771 C CA . ASN A 1 98 ? -21.206 9.957 31.897 1.00 90.00 98 ASN A CA 1
ATOM 772 C C . ASN A 1 98 ? -22.117 10.656 32.918 1.00 90.00 98 ASN A C 1
ATOM 774 O O . ASN A 1 98 ? -22.613 9.988 33.823 1.00 90.00 98 ASN A O 1
ATOM 778 N N . LYS A 1 99 ? -22.384 11.962 32.771 1.00 91.12 99 LYS A N 1
ATOM 779 C CA . LYS A 1 99 ? -23.365 12.680 33.609 1.00 91.12 99 LYS A CA 1
ATOM 780 C C . LYS A 1 99 ? -24.781 12.143 33.393 1.00 91.12 99 LYS A C 1
ATOM 782 O O . LYS A 1 99 ? -25.405 11.705 34.353 1.00 91.12 99 LYS A O 1
ATOM 787 N N . LEU A 1 100 ? -25.221 12.056 32.135 1.00 91.00 100 LEU A N 1
ATOM 788 C CA . LEU A 1 100 ? -26.531 11.504 31.762 1.00 91.00 100 LEU A CA 1
ATOM 789 C C . LEU A 1 100 ? -26.710 10.061 32.253 1.00 91.00 100 LEU A C 1
ATOM 791 O O . LEU A 1 100 ? -27.765 9.702 32.770 1.00 91.00 100 LEU A O 1
ATOM 795 N N . LYS A 1 101 ? -25.670 9.224 32.140 1.00 90.19 101 LYS A N 1
ATOM 796 C CA . LYS A 1 101 ? -25.704 7.851 32.664 1.00 90.19 101 LYS A CA 1
ATOM 797 C C . LYS A 1 101 ? -25.934 7.821 34.174 1.00 90.19 101 LYS A C 1
ATOM 799 O O . LYS A 1 101 ? -26.765 7.041 34.624 1.00 90.19 101 LYS A O 1
ATOM 804 N N . ARG A 1 102 ? -25.246 8.675 34.940 1.00 88.56 102 ARG A N 1
ATOM 805 C CA . ARG A 1 102 ? -25.426 8.763 36.400 1.00 88.56 102 ARG A CA 1
ATOM 806 C C . ARG A 1 102 ? -26.816 9.268 36.781 1.00 88.56 102 ARG A C 1
ATOM 808 O O . ARG A 1 102 ? -27.389 8.765 37.739 1.00 88.56 102 ARG A O 1
ATOM 815 N N . GLU A 1 103 ? -27.360 10.223 36.033 1.00 88.56 103 GLU A N 1
ATOM 816 C CA . GLU A 1 103 ? -28.704 10.768 36.271 1.00 88.56 103 GLU A CA 1
ATOM 817 C C . GLU A 1 103 ? -29.807 9.731 36.017 1.00 88.56 103 GLU A C 1
ATOM 819 O O . GLU A 1 103 ? -30.754 9.640 36.793 1.00 88.56 103 GLU A O 1
ATOM 824 N N . ILE A 1 104 ? -29.678 8.925 34.958 1.00 89.75 104 ILE A N 1
ATOM 825 C CA . ILE A 1 104 ? -30.715 7.962 34.554 1.00 89.75 104 ILE A CA 1
ATOM 826 C C . ILE A 1 104 ? -30.588 6.631 35.306 1.00 89.75 104 ILE A C 1
ATOM 828 O O . ILE A 1 104 ? -31.593 6.055 35.723 1.00 89.75 104 ILE A O 1
ATOM 832 N N . PHE A 1 105 ? -29.367 6.111 35.452 1.00 84.19 105 PHE A N 1
ATOM 833 C CA . PHE A 1 105 ? -29.121 4.758 35.966 1.00 84.19 105 PHE A CA 1
ATOM 834 C C . PHE A 1 105 ? -28.577 4.730 37.403 1.00 84.19 105 PHE A C 1
ATOM 836 O O . PHE A 1 105 ? -28.518 3.656 38.003 1.00 84.19 105 PHE A O 1
ATOM 843 N N . GLY A 1 106 ? -28.233 5.886 37.981 1.00 76.94 106 GLY A N 1
ATOM 844 C CA . GLY A 1 106 ? -27.524 5.968 39.259 1.00 76.94 106 GLY A CA 1
ATOM 845 C C . GLY A 1 106 ? -26.038 5.612 39.125 1.00 76.94 106 GLY A C 1
ATOM 846 O O . GLY A 1 106 ? -25.538 5.338 38.035 1.00 76.94 106 GLY A O 1
ATOM 847 N N . ASN A 1 107 ? -25.300 5.634 40.236 1.00 73.94 107 ASN A N 1
ATOM 848 C CA . ASN A 1 107 ? -23.902 5.202 40.246 1.00 73.94 107 ASN A CA 1
ATOM 849 C C . ASN A 1 107 ? -23.813 3.664 40.205 1.00 73.94 107 ASN A C 1
ATOM 851 O O . ASN A 1 107 ? -24.371 2.986 41.066 1.00 73.94 107 ASN A O 1
ATOM 855 N N . ASP A 1 108 ? -23.060 3.120 39.246 1.00 64.12 108 ASP A N 1
ATOM 856 C CA . ASP A 1 108 ? -22.751 1.685 39.087 1.00 64.12 108 ASP A CA 1
ATOM 857 C C . ASP A 1 108 ? -21.727 1.161 40.129 1.00 64.12 108 ASP A C 1
ATOM 859 O O . ASP A 1 108 ? -20.941 0.255 39.858 1.00 64.12 108 ASP A O 1
ATOM 863 N N . ASP A 1 109 ? -21.714 1.718 41.342 1.00 62.44 109 ASP A N 1
ATOM 864 C CA . ASP A 1 109 ? -20.659 1.458 42.332 1.00 62.44 109 ASP A CA 1
ATOM 865 C C . ASP A 1 109 ? -20.883 0.208 43.205 1.00 62.44 109 ASP A C 1
ATOM 867 O O . ASP A 1 109 ? -20.039 -0.102 44.044 1.00 62.44 109 ASP A O 1
ATOM 871 N N . GLU A 1 110 ? -21.948 -0.583 43.006 1.00 63.19 110 GLU A N 1
ATOM 872 C CA . GLU A 1 110 ? -22.087 -1.853 43.734 1.00 63.19 110 GLU A CA 1
ATOM 873 C C . GLU A 1 110 ? -22.400 -3.072 42.855 1.00 63.19 110 GLU A C 1
ATOM 875 O O . GLU A 1 110 ? -23.447 -3.135 42.196 1.00 63.19 110 GLU A O 1
ATOM 880 N N . PRO A 1 111 ? -21.565 -4.136 42.912 1.00 65.50 111 PRO A N 1
ATOM 881 C CA . PRO A 1 111 ? -21.921 -5.411 42.318 1.00 65.50 111 PRO A CA 1
ATOM 882 C C . PRO A 1 111 ? -23.151 -5.963 43.045 1.00 65.50 111 PRO A C 1
ATOM 884 O O . PRO A 1 111 ? -23.066 -6.439 44.181 1.00 65.50 111 PRO A O 1
ATOM 887 N N . LYS A 1 112 ? -24.309 -5.939 42.369 1.00 66.00 112 LYS A N 1
ATOM 888 C CA . LYS A 1 112 ? -25.557 -6.546 42.856 1.00 66.00 112 LYS A CA 1
ATOM 889 C C . LYS A 1 112 ? -25.283 -7.997 43.259 1.00 66.00 112 LYS A C 1
ATOM 891 O O . LYS A 1 112 ? -25.127 -8.880 42.411 1.00 66.00 112 LYS A O 1
ATOM 896 N N . ARG A 1 113 ? -25.212 -8.258 44.571 1.00 68.44 113 ARG A N 1
ATOM 897 C CA . ARG A 1 113 ? -24.958 -9.598 45.117 1.00 68.44 113 ARG A CA 1
ATOM 898 C C . ARG A 1 113 ? -26.042 -10.546 44.608 1.00 68.44 113 ARG A C 1
ATOM 900 O O . ARG A 1 113 ? -27.205 -10.448 45.000 1.00 68.44 113 ARG A O 1
ATOM 907 N N . LYS A 1 114 ? -25.665 -11.492 43.741 1.00 69.06 114 LYS A N 1
ATOM 908 C CA . LYS A 1 114 ? -26.568 -12.558 43.290 1.00 69.06 114 LYS A CA 1
ATOM 909 C C . LYS A 1 114 ? -27.023 -13.344 44.523 1.00 69.06 114 LYS A C 1
ATOM 911 O O . LYS A 1 114 ? -26.210 -14.008 45.169 1.00 69.06 114 LYS A O 1
ATOM 916 N N . LYS A 1 115 ? -28.315 -13.265 44.864 1.00 72.06 115 LYS A N 1
ATOM 917 C CA . LYS A 1 115 ? -28.904 -14.061 45.952 1.00 72.06 115 LYS A CA 1
ATOM 918 C C . LYS A 1 115 ? -28.610 -15.539 45.676 1.00 72.06 115 LYS A C 1
ATOM 920 O O . LYS A 1 115 ? -28.937 -16.049 44.602 1.00 72.06 115 LYS A O 1
ATOM 925 N N . LYS A 1 116 ? -27.956 -16.224 46.621 1.00 66.94 116 LYS A N 1
ATOM 926 C CA . LYS A 1 116 ? -27.680 -17.663 46.505 1.00 66.94 116 LYS A CA 1
ATOM 927 C C . LYS A 1 116 ? -29.019 -18.393 46.403 1.00 66.94 116 LYS A C 1
ATOM 929 O O . LYS A 1 116 ? -29.813 -18.351 47.337 1.00 66.94 116 LYS A O 1
ATOM 934 N N . LYS A 1 117 ? -29.266 -19.060 45.272 1.00 69.25 117 LYS A N 1
ATOM 935 C CA . LYS A 1 117 ? -30.408 -19.969 45.127 1.00 69.25 117 LYS A CA 1
ATOM 936 C C . LYS A 1 117 ? -30.267 -21.068 46.183 1.00 69.25 117 LYS A C 1
ATOM 938 O O . LYS A 1 117 ? -29.221 -21.719 46.246 1.00 69.25 117 LYS A O 1
ATOM 943 N N . ILE A 1 118 ? -31.290 -21.255 47.015 1.00 70.12 118 ILE A N 1
ATOM 944 C CA . ILE A 1 118 ? -31.345 -22.367 47.968 1.00 70.12 118 ILE A CA 1
ATOM 945 C C . ILE A 1 118 ? -31.390 -23.644 47.128 1.00 70.12 118 ILE A C 1
ATOM 947 O O . ILE A 1 118 ? -32.354 -23.892 46.407 1.00 70.12 118 ILE A O 1
ATOM 951 N N . LYS A 1 119 ? -30.307 -24.425 47.156 1.00 61.00 119 LYS A N 1
ATOM 952 C CA . LYS A 1 119 ? -30.262 -25.730 46.497 1.00 61.00 119 LYS A CA 1
ATOM 953 C C . LYS A 1 119 ? -31.104 -26.687 47.339 1.00 61.00 119 LYS A C 1
ATOM 955 O O . LYS A 1 119 ? -30.634 -27.171 48.365 1.00 61.00 119 LYS A O 1
ATOM 960 N N . GLY A 1 120 ? -32.353 -26.913 46.936 1.00 70.50 120 GLY A N 1
ATOM 961 C CA . GLY A 1 120 ? -33.142 -28.027 47.456 1.00 70.50 120 GLY A CA 1
ATOM 962 C C . GLY A 1 120 ? -32.458 -29.360 47.121 1.00 70.50 120 GLY A C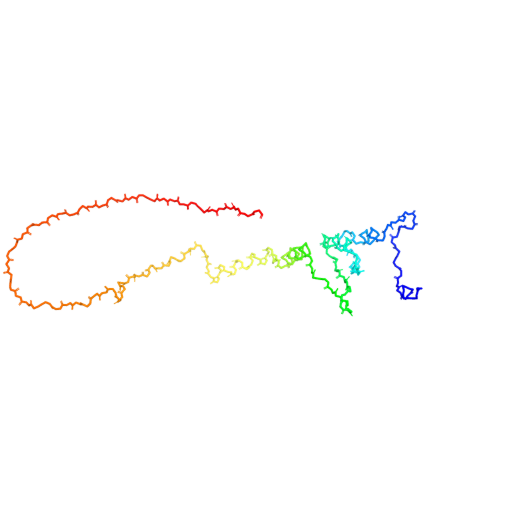 1
ATOM 963 O O . GLY A 1 120 ? -31.707 -29.423 46.139 1.00 70.50 120 GLY A O 1
ATOM 964 N N . PRO A 1 121 ? -32.659 -30.419 47.925 1.00 73.75 121 PRO A N 1
ATOM 965 C CA . PRO A 1 121 ? -32.138 -31.738 47.590 1.00 73.75 121 PRO A CA 1
ATOM 966 C C . PRO A 1 121 ? -32.655 -32.150 46.207 1.00 73.75 121 PRO A C 1
ATOM 968 O O . PRO A 1 121 ? -33.826 -31.947 45.892 1.00 73.75 121 PRO A O 1
ATOM 971 N N . ASN A 1 122 ? -31.764 -32.695 45.375 1.00 67.44 122 ASN A N 1
ATOM 972 C CA . ASN A 1 122 ? -32.099 -33.160 44.032 1.00 67.44 122 ASN A CA 1
ATOM 973 C C . ASN A 1 122 ? -33.295 -34.131 44.115 1.00 67.44 122 ASN A C 1
ATOM 975 O O . ASN A 1 122 ? -33.171 -35.156 44.795 1.00 67.44 122 ASN A O 1
ATOM 979 N N . PRO A 1 123 ? -34.426 -33.854 43.440 1.00 66.81 123 PRO A N 1
ATOM 980 C CA . PRO A 1 123 ? -35.632 -34.678 43.531 1.00 66.81 123 PRO A CA 1
ATOM 981 C C . PRO A 1 123 ? -35.423 -36.133 43.069 1.00 66.81 123 PRO A C 1
ATOM 983 O O . PRO A 1 123 ? -36.209 -37.000 43.437 1.00 66.81 123 PRO A O 1
ATOM 986 N N . LEU A 1 124 ? -34.341 -36.432 42.339 1.00 63.56 124 LEU A N 1
ATOM 987 C CA . LEU A 1 124 ? -33.952 -37.791 41.932 1.00 63.56 124 LEU A CA 1
ATOM 988 C C . LEU A 1 124 ? -33.146 -38.566 42.998 1.00 63.56 124 LEU A C 1
ATOM 990 O O . LEU A 1 124 ? -32.975 -39.776 42.873 1.00 63.56 124 LEU A O 1
ATOM 994 N N . SER A 1 125 ? -32.630 -37.903 44.043 1.00 61.28 125 SER A N 1
ATOM 995 C CA . SER A 1 125 ? -31.798 -38.530 45.093 1.00 61.28 125 SER A CA 1
ATOM 996 C C . SER A 1 125 ? -32.561 -38.904 46.368 1.00 61.28 125 SER A C 1
ATOM 998 O O . SER A 1 125 ? -32.016 -39.599 47.229 1.00 61.28 125 SER A O 1
ATOM 1000 N N . CYS A 1 126 ? -33.825 -38.504 46.500 1.00 66.56 126 CYS A N 1
ATOM 1001 C CA . CYS A 1 126 ? -34.682 -38.968 47.586 1.00 66.56 126 CYS A CA 1
ATOM 1002 C C . CYS A 1 126 ? -35.225 -40.360 47.241 1.00 66.56 126 CYS A C 1
ATOM 1004 O O . CYS A 1 126 ? -36.234 -40.492 46.549 1.00 66.56 126 CYS A O 1
ATOM 1006 N N . LYS A 1 127 ? -34.569 -41.421 47.736 1.00 69.50 127 LYS A N 1
ATOM 1007 C CA . LYS A 1 127 ? -35.164 -42.769 47.732 1.00 69.50 127 LYS A CA 1
ATOM 1008 C C . LYS A 1 127 ? -36.545 -42.675 48.388 1.00 69.50 127 LYS A C 1
ATOM 1010 O O . LYS A 1 127 ? -36.643 -42.184 49.513 1.00 69.50 127 LYS A O 1
ATOM 1015 N N . LYS A 1 128 ? -37.595 -43.127 47.689 1.00 70.75 128 LYS A N 1
ATOM 1016 C CA . LYS A 1 128 ? -38.968 -43.153 48.219 1.00 70.75 128 LYS A CA 1
ATOM 1017 C C . LYS A 1 128 ? -38.965 -43.764 49.621 1.00 70.75 128 LYS A C 1
ATOM 1019 O O . LYS A 1 128 ? -38.348 -44.808 49.851 1.00 70.75 128 LYS A O 1
ATOM 1024 N N . LYS A 1 129 ? -39.634 -43.085 50.553 1.00 68.25 129 LYS A N 1
ATOM 1025 C CA . LYS A 1 129 ? -39.799 -43.541 51.933 1.00 68.25 129 LYS A CA 1
ATOM 1026 C C . LYS A 1 129 ? -40.478 -44.912 51.894 1.00 68.25 129 LYS A C 1
ATOM 1028 O O . LYS A 1 129 ? -41.608 -45.020 51.437 1.00 68.25 129 LYS A O 1
ATOM 1033 N N . LYS A 1 130 ? -39.768 -45.957 52.322 1.00 68.75 130 LYS A N 1
ATOM 1034 C CA . LYS A 1 130 ? -40.364 -47.279 52.535 1.00 68.75 130 LYS A CA 1
ATOM 1035 C C . LYS A 1 130 ? -41.114 -47.241 53.859 1.00 68.75 130 LYS A C 1
ATOM 1037 O O . LYS A 1 130 ? -40.511 -46.925 54.888 1.00 68.75 130 LYS A O 1
ATOM 1042 N N . GLU A 1 131 ? -42.401 -47.547 53.827 1.00 61.62 131 GLU A N 1
ATOM 1043 C CA . GLU A 1 131 ? -43.179 -47.803 55.033 1.00 61.62 131 GLU A CA 1
ATOM 1044 C C . GLU A 1 131 ? -42.654 -49.088 55.674 1.00 61.62 131 GLU A C 1
ATOM 1046 O O . GLU A 1 131 ? -42.485 -50.108 55.004 1.00 61.62 131 GLU A O 1
ATOM 1051 N N . ARG A 1 132 ? -42.295 -49.016 56.957 1.00 57.72 132 ARG A N 1
ATOM 1052 C CA . ARG A 1 132 ? -41.995 -50.206 57.753 1.00 57.72 132 ARG A CA 1
ATOM 1053 C C . ARG A 1 132 ? -43.246 -50.525 58.565 1.00 57.72 132 ARG A C 1
ATOM 1055 O O . ARG A 1 132 ? -43.762 -49.599 59.193 1.00 57.72 132 ARG A O 1
ATOM 1062 N N . PRO A 1 133 ? -43.714 -51.783 58.578 1.00 49.16 133 PRO A N 1
ATOM 1063 C CA . PRO A 1 133 ? -44.801 -52.176 59.457 1.00 49.16 133 PRO A CA 1
ATOM 1064 C C . PRO A 1 133 ? -44.372 -51.988 60.915 1.00 49.16 133 PRO A C 1
ATOM 1066 O O . PRO A 1 133 ? -43.230 -52.264 61.293 1.00 49.16 133 PRO A O 1
ATOM 1069 N N . VAL A 1 134 ? -45.292 -51.442 61.704 1.00 48.00 134 VAL A N 1
ATOM 1070 C CA . VAL A 1 134 ? -45.125 -51.155 63.128 1.00 48.00 134 VAL A CA 1
ATOM 1071 C C . VAL A 1 134 ? -45.114 -52.473 63.900 1.00 48.00 134 VAL A C 1
ATOM 1073 O O . VAL A 1 134 ? -46.065 -53.242 63.823 1.00 48.00 134 VAL A O 1
ATOM 1076 N N . ALA A 1 135 ? -44.054 -52.710 64.669 1.00 43.22 135 ALA A N 1
ATOM 1077 C CA . ALA A 1 135 ? -44.019 -53.687 65.755 1.00 43.22 135 ALA A CA 1
ATOM 1078 C C . ALA A 1 135 ? -43.126 -53.138 66.891 1.00 43.22 135 ALA A C 1
ATOM 1080 O O . ALA A 1 135 ? -42.265 -52.293 66.620 1.00 43.22 135 ALA A O 1
ATOM 1081 N N . PRO A 1 136 ? -43.380 -53.517 68.159 1.00 42.91 136 PRO A N 1
ATOM 1082 C CA . PRO A 1 136 ? -43.265 -52.616 69.299 1.00 42.91 136 PRO A CA 1
ATOM 1083 C C . PRO A 1 136 ? -41.852 -52.478 69.874 1.00 42.91 136 PRO A C 1
ATOM 1085 O O . PRO A 1 136 ? -40.941 -53.256 69.607 1.00 42.91 136 PRO A O 1
ATOM 1088 N N . GLN A 1 137 ? -41.719 -51.429 70.681 1.00 44.78 137 GLN A N 1
ATOM 1089 C CA . GLN A 1 137 ? -40.520 -50.967 71.369 1.00 44.78 137 GLN A CA 1
ATOM 1090 C C . GLN A 1 137 ? -39.920 -52.035 72.295 1.00 44.78 137 GLN A C 1
ATOM 1092 O O . GLN A 1 137 ? -40.638 -52.613 73.105 1.00 44.78 137 GLN A O 1
ATOM 1097 N N . ASN A 1 138 ? -38.593 -52.204 72.250 1.00 33.03 138 ASN A N 1
ATOM 1098 C CA . ASN A 1 138 ? -37.813 -52.462 73.461 1.00 33.03 138 ASN A CA 1
ATOM 1099 C C . ASN A 1 138 ? -36.327 -52.069 73.332 1.00 33.03 138 ASN A C 1
ATOM 1101 O O . ASN A 1 138 ? -35.842 -51.687 72.271 1.00 33.03 138 ASN A O 1
ATOM 1105 N N . GLU A 1 139 ? -35.668 -52.064 74.485 1.00 35.84 139 GLU A N 1
ATOM 1106 C CA . GLU A 1 139 ? -34.622 -51.160 74.964 1.00 35.84 139 GLU A CA 1
ATOM 1107 C C . GLU A 1 139 ? -33.253 -51.058 74.252 1.00 35.84 139 GLU A C 1
ATOM 1109 O O . GLU A 1 139 ? -32.678 -51.999 73.717 1.00 35.84 139 GLU A O 1
ATOM 1114 N N . LYS A 1 140 ? -32.699 -49.842 74.398 1.00 40.97 140 LYS A N 1
ATOM 1115 C CA . LYS A 1 140 ? -31.297 -49.442 74.646 1.00 40.97 140 LYS A CA 1
ATOM 1116 C C . LYS A 1 140 ? -30.179 -50.413 74.233 1.00 40.97 140 LYS A C 1
ATOM 1118 O O . LYS A 1 140 ? -29.880 -51.387 74.911 1.00 40.97 140 LYS A O 1
ATOM 1123 N N . THR A 1 141 ? -29.321 -49.939 73.327 1.00 33.03 141 THR A N 1
ATOM 1124 C CA . THR A 1 141 ? -27.870 -50.163 73.452 1.00 33.03 141 THR A CA 1
ATOM 1125 C C . THR A 1 141 ? -27.069 -48.976 72.916 1.00 33.03 141 THR A C 1
ATOM 1127 O O . THR A 1 141 ? -27.210 -48.539 71.777 1.00 33.03 141 THR A O 1
ATOM 1130 N N . LYS A 1 142 ? -26.205 -48.438 73.783 1.00 45.16 142 LYS A N 1
ATOM 1131 C CA . LYS A 1 142 ? -25.187 -47.420 73.486 1.00 45.16 142 LYS A CA 1
ATOM 1132 C C . LYS A 1 142 ? -24.283 -47.895 72.341 1.00 45.16 142 LYS A C 1
ATOM 1134 O O . LYS A 1 142 ? -23.769 -49.004 72.435 1.00 45.16 142 LYS A O 1
ATOM 1139 N N . LYS A 1 143 ? -23.956 -47.030 71.366 1.00 34.72 143 LYS A N 1
ATOM 1140 C CA . LYS A 1 143 ? -22.661 -47.081 70.649 1.00 34.72 143 LYS A CA 1
ATOM 1141 C C . LYS A 1 143 ? -22.300 -45.766 69.924 1.00 34.72 143 LYS A C 1
ATOM 1143 O O . LYS A 1 143 ? -22.808 -45.448 68.862 1.00 34.72 143 LYS A O 1
ATOM 1148 N N . ARG A 1 144 ? -21.323 -45.090 70.546 1.00 38.00 144 ARG A N 1
ATOM 1149 C CA . ARG A 1 144 ? -20.145 -44.376 70.001 1.00 38.00 144 ARG A CA 1
ATOM 1150 C C . ARG A 1 144 ? -20.346 -43.095 69.167 1.00 38.00 144 ARG A C 1
ATOM 1152 O O . ARG A 1 144 ? -20.726 -43.112 68.003 1.00 38.00 144 ARG A O 1
ATOM 1159 N N . LYS A 1 145 ? -19.892 -41.987 69.777 1.00 48.16 145 LYS A N 1
ATOM 1160 C CA . LYS A 1 145 ? -19.473 -40.727 69.140 1.00 48.16 145 LYS A CA 1
ATOM 1161 C C . LYS A 1 145 ? -18.519 -41.016 67.975 1.00 48.16 145 LYS A C 1
ATOM 1163 O O . LYS A 1 145 ? -17.527 -41.719 68.168 1.00 48.16 145 LYS A O 1
ATOM 1168 N N . ARG A 1 146 ? -18.773 -40.431 66.800 1.00 45.72 146 ARG A N 1
ATOM 1169 C CA . ARG A 1 146 ? -17.823 -40.424 65.679 1.00 45.72 146 ARG A CA 1
ATOM 1170 C C . ARG A 1 146 ? -17.296 -39.005 65.453 1.00 45.72 146 ARG A C 1
ATOM 1172 O O . ARG A 1 146 ? -18.050 -38.039 65.444 1.00 45.72 146 ARG A O 1
ATOM 1179 N N . HIS A 1 147 ? -15.972 -38.936 65.364 1.00 43.56 147 HIS A N 1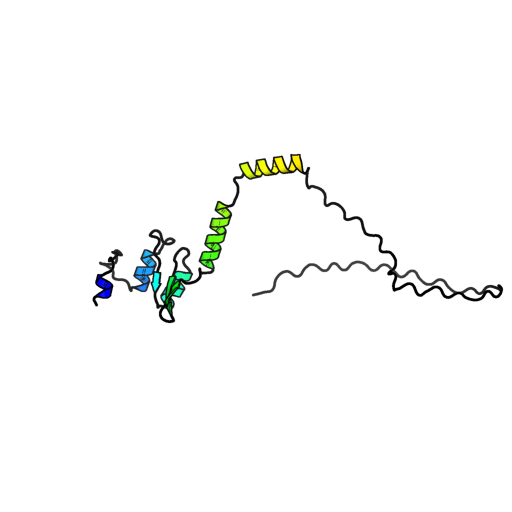
ATOM 1180 C CA . HIS A 1 147 ? -15.102 -37.766 65.400 1.00 43.56 147 HIS A CA 1
ATOM 1181 C C . HIS A 1 147 ? -15.476 -36.610 64.460 1.00 43.56 147 HIS A C 1
ATOM 1183 O O . HIS A 1 147 ? -15.774 -36.800 63.283 1.00 43.56 147 HIS A O 1
ATOM 1189 N N . LYS A 1 148 ? -15.299 -35.393 64.988 1.00 46.41 148 LYS A N 1
ATOM 1190 C CA . LYS A 1 148 ? -15.147 -34.135 64.250 1.00 46.41 148 LYS A CA 1
ATOM 1191 C C . LYS A 1 148 ? -13.888 -34.248 63.379 1.00 46.41 148 LYS A C 1
ATOM 1193 O O . LYS A 1 148 ? -12.787 -34.316 63.921 1.00 46.41 148 LYS A O 1
ATOM 1198 N N . ARG A 1 149 ? -14.031 -34.314 62.050 1.00 41.69 149 ARG A N 1
ATOM 1199 C CA . ARG A 1 149 ? -12.877 -34.271 61.138 1.00 41.69 149 ARG A CA 1
ATOM 1200 C C . ARG A 1 149 ? -12.507 -32.812 60.870 1.00 41.69 149 ARG A C 1
ATOM 1202 O O . ARG A 1 149 ? -13.357 -31.996 60.526 1.00 41.69 149 ARG A O 1
ATOM 1209 N N . SER A 1 150 ? -11.237 -32.531 61.135 1.00 43.81 150 SER A N 1
ATOM 1210 C CA . SER A 1 150 ? -10.546 -31.247 61.060 1.00 43.81 150 SER A CA 1
ATOM 1211 C C . SER A 1 150 ? -10.768 -30.502 59.740 1.00 43.81 150 SER A C 1
ATOM 1213 O O . SER A 1 150 ? -10.782 -31.113 58.672 1.00 43.81 150 SER A O 1
ATOM 1215 N N . LYS A 1 151 ? -10.885 -29.172 59.834 1.00 48.81 151 LYS A N 1
ATOM 1216 C CA . LYS A 1 151 ? -10.734 -28.241 58.710 1.00 48.81 151 LYS A CA 1
ATOM 1217 C C . LYS A 1 151 ? -9.295 -28.353 58.198 1.00 48.81 151 LYS A C 1
ATOM 1219 O O . LYS A 1 151 ? -8.381 -28.138 58.989 1.00 48.81 151 LYS A O 1
ATOM 1224 N N . ASN A 1 152 ? -9.096 -28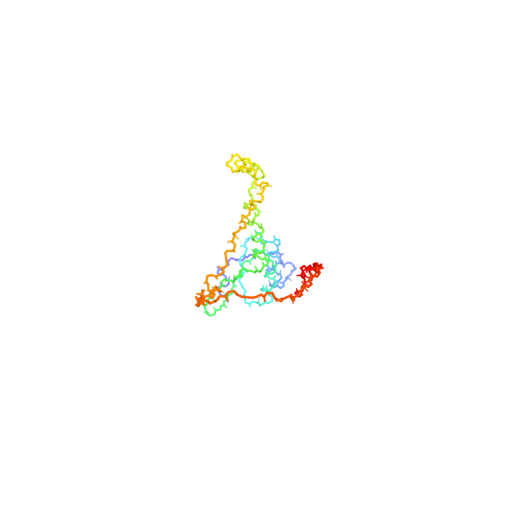.619 56.909 1.00 42.41 152 ASN A N 1
ATOM 1225 C CA . ASN A 1 152 ? -7.823 -28.315 56.259 1.00 42.41 152 ASN A CA 1
ATOM 1226 C C . ASN A 1 152 ? -7.985 -27.112 55.334 1.00 42.41 152 ASN A C 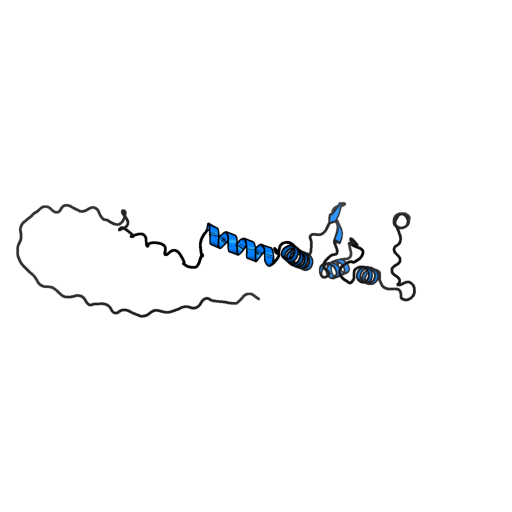1
ATOM 1228 O O . ASN A 1 152 ? -9.003 -26.959 54.660 1.00 42.41 152 ASN A O 1
ATOM 1232 N N . LYS A 1 153 ? -6.982 -26.243 55.448 1.00 44.44 153 LYS A N 1
ATOM 1233 C CA . LYS A 1 153 ? -6.840 -24.911 54.874 1.00 44.44 153 LYS A CA 1
ATOM 1234 C C . LYS A 1 153 ? -6.757 -24.950 53.346 1.00 44.44 153 LYS A C 1
ATOM 1236 O O . LYS A 1 153 ? -6.409 -25.964 52.750 1.00 44.44 153 LYS A O 1
ATOM 1241 N N . GLU A 1 154 ? -7.094 -23.805 52.772 1.00 41.34 154 GLU A N 1
ATOM 1242 C CA . GLU A 1 154 ? -7.010 -23.434 51.364 1.00 41.34 154 GLU A CA 1
ATOM 1243 C C . GLU A 1 154 ? -5.640 -23.746 50.747 1.00 41.34 154 GLU A C 1
ATOM 1245 O O . GLU A 1 154 ? -4.605 -23.504 51.365 1.00 41.34 154 GLU A O 1
ATOM 1250 N N . VAL A 1 155 ? -5.644 -24.204 49.493 1.00 44.88 155 VAL A N 1
ATOM 1251 C CA . VAL A 1 155 ? -4.513 -24.003 48.583 1.00 44.88 155 VAL A CA 1
ATOM 1252 C C . VAL A 1 155 ? -4.997 -23.038 47.510 1.00 44.88 155 VAL A C 1
ATOM 1254 O O . VAL A 1 155 ? -5.859 -23.365 46.696 1.00 44.88 155 VAL A O 1
ATOM 1257 N N . HIS A 1 156 ? -4.479 -21.819 47.580 1.00 40.53 156 HIS A N 1
ATOM 1258 C CA . HIS A 1 156 ? -4.573 -20.809 46.538 1.00 40.53 156 HIS A CA 1
ATOM 1259 C C . HIS A 1 156 ? -3.708 -21.262 45.355 1.00 40.53 156 HIS A C 1
ATOM 1261 O O . HIS A 1 156 ? -2.513 -21.489 45.531 1.00 40.53 156 HIS A O 1
ATOM 1267 N N . VAL A 1 157 ? -4.299 -21.412 44.168 1.00 45.44 157 VAL A N 1
ATOM 1268 C CA . VAL A 1 157 ? -3.548 -21.637 42.925 1.00 45.44 157 VAL A CA 1
ATOM 1269 C C . VAL A 1 157 ? -3.653 -20.352 42.098 1.00 45.44 157 VAL A C 1
ATOM 1271 O O . VAL A 1 157 ? -4.772 -19.989 41.723 1.00 45.44 157 VAL A O 1
ATOM 1274 N N . PRO A 1 158 ? -2.547 -19.626 41.853 1.00 56.34 158 PRO A N 1
ATOM 1275 C CA . PRO A 1 158 ? -2.558 -18.452 40.987 1.00 56.34 158 PRO A CA 1
ATOM 1276 C C . PRO A 1 158 ? -2.746 -18.858 39.510 1.00 56.34 158 PRO A C 1
ATOM 1278 O O . PRO A 1 158 ? -2.441 -19.995 39.139 1.00 56.34 158 PRO A O 1
ATOM 1281 N N . PRO A 1 159 ? -3.267 -17.957 38.657 1.00 48.94 159 PRO A N 1
ATOM 1282 C CA . PRO A 1 159 ? -3.518 -18.253 37.252 1.00 48.94 159 PRO A CA 1
ATOM 1283 C C . PRO A 1 159 ? -2.198 -18.353 36.477 1.00 48.94 159 PRO A C 1
ATOM 1285 O O . PRO A 1 159 ? -1.314 -17.513 36.630 1.00 48.94 159 PRO A O 1
ATOM 1288 N N . LEU A 1 160 ? -2.086 -19.372 35.622 1.00 43.78 160 LEU A N 1
ATOM 1289 C CA . LEU A 1 160 ? -0.999 -19.506 34.655 1.00 43.78 160 LEU A CA 1
ATOM 1290 C C . LEU A 1 160 ? -1.132 -18.408 33.593 1.00 43.78 160 LEU A C 1
ATOM 1292 O O . LEU A 1 160 ? -2.023 -18.449 32.745 1.00 43.78 160 LEU A O 1
ATOM 1296 N N . LEU A 1 161 ? -0.240 -17.425 33.672 1.00 47.41 161 LEU A N 1
ATOM 1297 C CA . LEU A 1 161 ? 0.099 -16.510 32.590 1.00 47.41 161 LEU A CA 1
ATOM 1298 C C . LEU A 1 161 ? 1.324 -17.064 31.848 1.00 47.41 161 LEU A C 1
ATOM 1300 O O . LEU A 1 161 ? 2.200 -17.662 32.466 1.00 47.41 161 LEU A O 1
ATOM 1304 N N . SER A 1 162 ? 1.338 -16.795 30.541 1.00 45.59 162 SER A N 1
ATOM 1305 C CA . SER A 1 162 ? 2.444 -16.897 29.577 1.00 45.59 162 SER A CA 1
ATOM 1306 C C . SER A 1 162 ? 3.018 -18.286 29.291 1.00 45.59 162 SER A C 1
ATOM 1308 O O . SER A 1 162 ? 3.796 -18.801 30.080 1.00 45.59 162 SER A O 1
ATOM 1310 N N . CYS A 1 163 ? 2.686 -18.816 28.110 1.00 40.31 163 CYS A N 1
ATOM 1311 C CA . CYS A 1 163 ? 3.613 -19.497 27.197 1.00 40.31 163 CYS A CA 1
ATOM 1312 C C . CYS A 1 163 ? 2.885 -19.745 25.868 1.00 40.31 163 CYS A C 1
ATOM 1314 O O . CYS A 1 163 ? 2.163 -20.729 25.760 1.00 40.31 163 CYS A O 1
ATOM 1316 N N . LEU A 1 164 ? 3.060 -18.860 24.887 1.00 48.22 164 LEU A N 1
ATOM 1317 C CA . LEU A 1 164 ? 3.125 -19.243 23.476 1.00 48.22 164 LEU A CA 1
ATOM 1318 C C . LEU A 1 164 ? 4.100 -18.277 22.798 1.00 48.22 164 LEU A C 1
ATOM 1320 O O . LEU A 1 164 ? 3.866 -17.067 22.775 1.00 48.22 164 LEU A O 1
ATOM 1324 N N . GLU A 1 165 ? 5.218 -18.865 22.383 1.00 47.34 165 GLU A N 1
ATOM 1325 C CA . GLU A 1 165 ? 6.167 -18.361 21.389 1.00 47.34 165 GLU A CA 1
ATOM 1326 C C . GLU A 1 165 ? 5.485 -18.142 20.032 1.00 47.34 165 GLU A C 1
ATOM 1328 O O . GLU A 1 165 ? 4.506 -18.872 19.732 1.00 47.34 165 GLU A O 1
#

pLDDT: mean 78.72, std 20.26, range [33.03, 97.62]

Foldseek 3Di:
DVVVVVDDDDDQVCPPPDDPPLVSVVSCCPPQRPVQDAAEDPDPVSVVVVLQRARYWYWYADPNDIDTDDRHPNNVVVVVVVVVVVVDDDPVVVVVVVVVCCVPPNDPPDDPPDPDDDDDPDPVPPDPDDDDDDDDDDDDDDDDDDDDDDDDDDDDDDDDDDDDD

InterPro domains:
  IPR006984 Fcf1/UTP23 [PF04900] (3-70)
  IPR029060 PIN-like domain superfamily [SSF88723] (3-71)
  IPR057776 UTP23, sensor motif region [PF24779] (112-130)

Secondary structure (DSSP, 8-state):
--SGGGSPPP--STTSS---HHHHHHHHHTTT-TT---EE---HHHHHHHHHSTT--EEEEETTEEEEPPPPHHHHHHHHHHHHHHHS--HHHHHHHHHHHHHHH----S----PPP--PPPTTTS---PPPPP--------------PPP--------------